Protein AF-A0A934S4T7-F1 (afdb_monomer_lite)

Structure (mmCIF, N/CA/C/O backbone):
data_AF-A0A934S4T7-F1
#
_entry.id   AF-A0A934S4T7-F1
#
loop_
_atom_site.group_PDB
_atom_site.id
_atom_site.type_symbol
_atom_site.label_atom_id
_atom_site.label_alt_id
_atom_site.label_comp_id
_atom_site.label_asym_id
_atom_site.label_entity_id
_atom_site.label_seq_id
_atom_site.pdbx_PDB_ins_code
_atom_site.Cartn_x
_atom_site.Cartn_y
_atom_site.Cartn_z
_atom_site.occupancy
_atom_site.B_iso_or_equiv
_atom_site.auth_seq_id
_atom_site.auth_comp_id
_atom_site.auth_asym_id
_atom_site.auth_atom_id
_atom_site.pdbx_PDB_model_num
ATOM 1 N N . MET A 1 1 ? 54.588 17.361 -15.511 1.00 60.25 1 MET A N 1
ATOM 2 C CA . MET A 1 1 ? 53.751 16.835 -16.621 1.00 60.25 1 MET A CA 1
ATOM 3 C C . MET A 1 1 ? 52.995 15.535 -16.301 1.00 60.25 1 MET A C 1
ATOM 5 O O . MET A 1 1 ? 51.947 15.334 -16.900 1.00 60.25 1 MET A O 1
ATOM 9 N N . LYS A 1 2 ? 53.449 14.681 -15.364 1.00 63.59 2 LYS A N 1
ATOM 10 C CA . LYS A 1 2 ? 52.784 13.400 -15.024 1.00 63.59 2 LYS A CA 1
ATOM 11 C C . LYS A 1 2 ? 51.411 13.552 -14.335 1.00 63.59 2 LYS A C 1
ATOM 13 O O . LYS A 1 2 ? 50.455 12.921 -14.764 1.00 63.59 2 LYS A O 1
ATOM 18 N N . HIS A 1 3 ? 51.272 14.506 -13.414 1.00 67.25 3 HIS A N 1
ATOM 19 C CA . HIS A 1 3 ? 50.018 14.782 -12.690 1.00 67.25 3 HIS A CA 1
ATOM 20 C C . HIS A 1 3 ? 48.824 15.115 -13.610 1.00 67.25 3 HIS A C 1
ATOM 22 O O . HIS A 1 3 ? 47.709 14.652 -13.413 1.00 67.25 3 HIS A O 1
ATOM 28 N N . LYS A 1 4 ? 49.063 15.868 -14.694 1.00 74.94 4 LYS A N 1
ATOM 29 C CA . LYS A 1 4 ? 48.024 16.241 -15.675 1.00 74.94 4 LYS A CA 1
ATOM 30 C C . LYS A 1 4 ? 47.611 15.063 -16.575 1.00 74.94 4 LYS A C 1
ATOM 32 O O . LYS A 1 4 ? 46.624 15.147 -17.305 1.00 74.94 4 LYS A O 1
ATOM 37 N N . ALA A 1 5 ? 48.405 13.991 -16.607 1.00 77.31 5 ALA A N 1
ATOM 38 C CA . ALA A 1 5 ? 48.082 12.757 -17.318 1.00 77.31 5 ALA A CA 1
ATOM 39 C C . ALA A 1 5 ? 47.276 11.797 -16.430 1.00 77.31 5 ALA A C 1
ATOM 41 O O . ALA A 1 5 ? 46.350 11.168 -16.931 1.00 77.31 5 ALA A O 1
ATOM 42 N N . GLU A 1 6 ? 47.574 11.735 -15.132 1.00 80.38 6 GLU A N 1
ATOM 43 C CA . GLU A 1 6 ? 46.800 10.965 -14.146 1.00 80.38 6 GLU A CA 1
ATOM 44 C C . GLU A 1 6 ? 45.387 11.530 -13.975 1.00 80.38 6 GLU A C 1
ATOM 46 O O . GLU A 1 6 ? 44.416 10.804 -14.155 1.00 80.38 6 GLU A O 1
ATOM 51 N N . GLU A 1 7 ? 45.253 12.848 -13.834 1.00 81.38 7 GLU A N 1
ATOM 52 C CA . GLU A 1 7 ? 43.954 13.525 -13.705 1.00 81.38 7 GLU A CA 1
ATOM 53 C C . GLU A 1 7 ? 43.041 13.323 -14.939 1.00 81.38 7 GLU A C 1
ATOM 55 O O . GLU A 1 7 ? 41.818 13.233 -14.842 1.00 81.38 7 GLU A O 1
ATOM 60 N N . ARG A 1 8 ? 43.628 13.204 -16.141 1.00 78.88 8 ARG A N 1
ATOM 61 C CA . ARG A 1 8 ? 42.877 12.883 -17.371 1.00 78.88 8 ARG A CA 1
ATOM 62 C C . ARG A 1 8 ? 42.430 11.424 -17.417 1.00 78.88 8 ARG A C 1
ATOM 64 O O . ARG A 1 8 ? 41.345 11.156 -17.928 1.00 78.88 8 ARG A O 1
ATOM 71 N N . LYS A 1 9 ? 43.239 10.503 -16.883 1.00 82.88 9 LYS A N 1
ATOM 72 C CA . LYS A 1 9 ? 42.882 9.083 -16.765 1.00 82.88 9 LYS A CA 1
ATOM 73 C C . LYS A 1 9 ? 41.763 8.885 -15.747 1.00 82.88 9 LYS A C 1
ATOM 75 O O . LYS A 1 9 ? 40.825 8.152 -16.040 1.00 82.88 9 LYS A O 1
ATOM 80 N N . GLU A 1 10 ? 41.819 9.579 -14.613 1.00 84.88 10 GLU A N 1
ATOM 81 C CA . GLU A 1 10 ? 40.768 9.543 -13.591 1.00 84.88 10 GLU A CA 1
ATOM 82 C C . GLU A 1 10 ? 39.444 10.097 -14.121 1.00 84.88 10 GLU A C 1
ATOM 84 O O . GLU A 1 10 ? 38.424 9.414 -14.031 1.00 84.88 10 GLU A O 1
ATOM 89 N N . ARG A 1 11 ? 39.461 11.257 -14.796 1.00 80.94 11 ARG A N 1
ATOM 90 C CA . ARG A 1 11 ? 38.257 11.794 -15.452 1.00 80.94 11 ARG A CA 1
ATOM 91 C C . ARG A 1 11 ? 37.697 10.852 -16.514 1.00 80.94 11 ARG A C 1
ATOM 93 O O . ARG A 1 11 ? 36.490 10.659 -16.587 1.00 80.94 11 ARG A O 1
ATOM 100 N N . HIS A 1 12 ? 38.542 10.241 -17.345 1.00 83.56 12 HIS A N 1
ATOM 101 C CA . HIS A 1 12 ? 38.071 9.253 -18.323 1.00 83.56 12 HIS A CA 1
ATOM 102 C C . HIS A 1 12 ? 37.479 8.004 -17.664 1.00 83.56 12 HIS A C 1
ATOM 104 O O . HIS A 1 12 ? 36.437 7.528 -18.114 1.00 83.56 12 HIS A O 1
ATOM 110 N N . ALA A 1 13 ? 38.081 7.503 -16.585 1.00 88.25 13 ALA A N 1
ATOM 111 C CA . ALA A 1 13 ? 37.533 6.378 -15.833 1.00 88.25 13 ALA A CA 1
ATOM 112 C C . ALA A 1 13 ? 36.174 6.727 -15.205 1.00 88.25 13 ALA A C 1
ATOM 114 O O . ALA A 1 13 ? 35.249 5.914 -15.231 1.00 88.25 13 ALA A O 1
ATOM 115 N N . GLU A 1 14 ? 36.020 7.949 -14.696 1.00 87.69 14 GLU A N 1
ATOM 116 C CA . GLU A 1 14 ? 34.749 8.447 -14.176 1.00 87.69 14 GLU A CA 1
ATOM 117 C C . GLU A 1 14 ? 33.686 8.568 -15.278 1.00 87.69 14 GLU A C 1
ATOM 119 O O . GLU A 1 14 ? 32.558 8.105 -15.097 1.00 87.69 14 GLU A O 1
ATOM 124 N N . HIS A 1 15 ? 34.047 9.102 -16.450 1.00 87.50 15 HIS A N 1
ATOM 125 C CA . HIS A 1 15 ? 33.142 9.201 -17.596 1.00 87.50 15 HIS A CA 1
ATOM 126 C C . HIS A 1 15 ? 32.678 7.831 -18.101 1.00 87.50 15 HIS A C 1
ATOM 128 O O . HIS A 1 15 ? 31.493 7.679 -18.396 1.00 87.50 15 HIS A O 1
ATOM 134 N N . ILE A 1 16 ? 33.564 6.832 -18.153 1.00 87.50 16 ILE A N 1
ATOM 135 C CA . ILE A 1 16 ? 33.196 5.461 -18.543 1.00 87.50 16 ILE A CA 1
ATOM 136 C C . ILE A 1 16 ? 32.263 4.829 -17.501 1.00 87.50 16 ILE A C 1
ATOM 138 O O . ILE A 1 16 ? 31.237 4.254 -17.853 1.00 87.50 16 ILE A O 1
ATOM 142 N N . ARG A 1 17 ? 32.531 5.008 -16.203 1.00 87.69 17 ARG A N 1
ATOM 143 C CA . ARG A 1 17 ? 31.618 4.535 -15.143 1.00 87.69 17 ARG A CA 1
ATOM 144 C C . ARG A 1 17 ? 30.265 5.250 -15.176 1.00 87.69 17 ARG A C 1
ATOM 146 O O . ARG A 1 17 ? 29.241 4.681 -14.793 1.00 87.69 17 ARG A O 1
ATOM 153 N N . ALA A 1 18 ? 30.241 6.517 -15.580 1.00 85.69 18 ALA A N 1
ATOM 154 C CA . ALA A 1 18 ? 29.009 7.275 -15.749 1.00 85.69 18 ALA A CA 1
ATOM 155 C C . ALA A 1 18 ? 28.223 6.815 -16.989 1.00 85.69 18 ALA A C 1
ATOM 157 O O . ALA A 1 18 ? 26.999 6.698 -16.908 1.00 85.69 18 ALA A O 1
ATOM 158 N N . SER A 1 19 ? 28.890 6.518 -18.110 1.00 83.12 19 SER A N 1
ATOM 159 C CA . SER A 1 19 ? 28.229 5.990 -19.308 1.00 83.12 19 SER A CA 1
ATOM 160 C C . SER A 1 19 ? 27.687 4.581 -19.077 1.00 83.12 19 SER A C 1
ATOM 162 O O . SER A 1 19 ? 26.539 4.318 -19.423 1.00 83.12 19 SER A O 1
ATOM 164 N N . GLU A 1 20 ? 28.432 3.707 -18.404 1.00 84.12 20 GLU A N 1
ATOM 165 C CA . GLU A 1 20 ? 27.994 2.347 -18.070 1.00 84.12 20 GLU A CA 1
ATOM 166 C C . GLU A 1 20 ? 26.727 2.352 -17.197 1.00 84.12 20 GLU A C 1
ATOM 168 O O . GLU A 1 20 ? 25.740 1.681 -17.510 1.00 84.12 20 GLU A O 1
ATOM 173 N N . ARG A 1 21 ? 26.683 3.217 -16.171 1.00 78.81 21 ARG A N 1
ATOM 174 C CA . ARG A 1 21 ? 25.469 3.434 -15.363 1.00 78.81 21 ARG A CA 1
ATOM 175 C C . ARG A 1 21 ? 24.292 3.948 -16.196 1.00 78.81 21 ARG A C 1
ATOM 177 O O . ARG A 1 21 ? 23.153 3.535 -15.964 1.00 78.81 21 ARG A O 1
ATOM 184 N N . ARG A 1 22 ? 24.544 4.813 -17.185 1.00 77.81 22 ARG A N 1
ATOM 185 C CA . ARG A 1 22 ? 23.507 5.276 -18.122 1.00 77.81 22 ARG A CA 1
ATOM 186 C C . ARG A 1 22 ? 23.009 4.147 -19.021 1.00 77.81 22 ARG A C 1
ATOM 188 O O . ARG A 1 22 ? 21.800 4.027 -19.172 1.00 77.81 22 ARG A O 1
ATOM 195 N N . HIS A 1 23 ? 23.884 3.290 -19.543 1.00 76.88 23 HIS A N 1
ATOM 196 C CA . HIS A 1 23 ? 23.496 2.161 -20.397 1.00 76.88 23 HIS A CA 1
ATOM 197 C C . HIS A 1 23 ? 22.616 1.140 -19.664 1.00 76.88 23 HIS A C 1
ATOM 199 O O . HIS A 1 23 ? 21.614 0.684 -20.216 1.00 76.88 23 HIS A O 1
ATOM 205 N N . LEU A 1 24 ? 22.931 0.823 -18.404 1.00 75.12 24 LEU A N 1
ATOM 206 C CA . LEU A 1 24 ? 22.108 -0.070 -17.577 1.00 75.12 24 LEU A CA 1
ATOM 207 C C . LEU A 1 24 ? 20.719 0.528 -17.283 1.00 75.12 24 LEU A C 1
ATOM 209 O O . LEU A 1 24 ? 19.701 -0.172 -17.338 1.00 75.12 24 LEU A O 1
ATOM 213 N N . SER A 1 25 ? 20.669 1.836 -17.015 1.00 74.44 25 SER A N 1
ATOM 214 C CA . SER A 1 25 ? 19.418 2.579 -16.828 1.00 74.44 25 SER A CA 1
ATOM 215 C C . SER A 1 25 ? 18.583 2.630 -18.115 1.00 74.44 25 SER A C 1
ATOM 217 O O . SER A 1 25 ? 17.397 2.303 -18.096 1.00 74.44 25 SER A O 1
ATOM 219 N N . GLU A 1 26 ? 19.203 2.949 -19.252 1.00 74.75 26 GLU A N 1
ATOM 220 C CA . GLU A 1 26 ? 18.590 2.958 -20.587 1.00 74.75 26 GLU A CA 1
ATOM 221 C C . GLU A 1 26 ? 18.006 1.588 -20.952 1.00 74.75 26 GLU A C 1
ATOM 223 O O . GLU A 1 26 ? 16.830 1.490 -21.302 1.00 74.75 26 GLU A O 1
ATOM 228 N N . ALA A 1 27 ? 18.769 0.505 -20.783 1.00 72.19 27 ALA A N 1
ATOM 229 C CA . ALA A 1 27 ? 18.299 -0.851 -21.067 1.00 72.19 27 ALA A CA 1
ATOM 230 C C . ALA A 1 27 ? 17.070 -1.234 -20.223 1.00 72.19 27 ALA A C 1
ATOM 232 O O . ALA A 1 27 ? 16.139 -1.879 -20.718 1.00 72.19 27 ALA A O 1
ATOM 233 N N . SER A 1 28 ? 17.045 -0.806 -18.958 1.00 66.81 28 SER A N 1
ATOM 234 C CA . SER A 1 28 ? 15.901 -0.997 -18.063 1.00 66.81 28 SER A CA 1
ATOM 235 C C . SER A 1 28 ? 14.700 -0.158 -18.506 1.00 66.81 28 SER A C 1
ATOM 237 O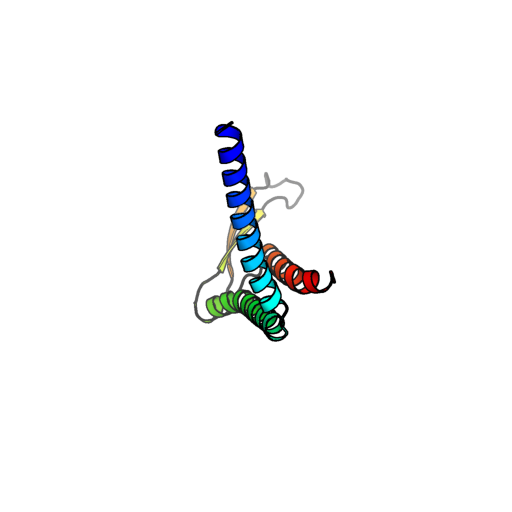 O . SER A 1 28 ? 13.577 -0.663 -18.553 1.00 66.81 28 SER A O 1
ATOM 239 N N . ARG A 1 29 ? 14.926 1.099 -18.909 1.00 64.81 29 ARG A N 1
ATOM 240 C CA . ARG A 1 29 ? 13.892 2.005 -19.435 1.00 64.81 29 ARG A CA 1
ATOM 241 C C . ARG A 1 29 ? 13.272 1.477 -20.725 1.00 64.81 29 ARG A C 1
ATOM 243 O O . ARG A 1 29 ? 12.049 1.474 -20.832 1.00 64.81 29 ARG A O 1
ATOM 250 N N . VAL A 1 30 ? 14.075 0.979 -21.664 1.00 70.00 30 VAL A N 1
ATOM 251 C CA . VAL A 1 30 ? 13.604 0.412 -22.940 1.00 70.00 30 VAL A CA 1
ATOM 252 C C . VAL A 1 30 ? 12.761 -0.842 -22.701 1.00 70.00 30 VAL A C 1
ATOM 254 O O . VAL A 1 30 ? 11.646 -0.945 -23.219 1.00 70.00 30 VAL A O 1
ATOM 257 N N . ARG A 1 31 ? 13.220 -1.767 -21.844 1.00 64.75 31 ARG A N 1
ATOM 258 C CA . ARG A 1 31 ? 12.424 -2.948 -21.459 1.00 64.75 31 ARG A CA 1
ATOM 259 C C . ARG A 1 31 ? 11.128 -2.561 -20.761 1.00 64.75 31 ARG A C 1
ATOM 261 O O . ARG A 1 31 ? 10.078 -3.121 -21.066 1.00 64.75 31 ARG A O 1
ATOM 268 N N . ALA A 1 32 ? 11.171 -1.572 -19.877 1.00 60.53 32 ALA A N 1
ATOM 269 C CA . ALA A 1 32 ? 9.982 -1.069 -19.208 1.00 60.53 32 ALA A CA 1
ATOM 270 C C . ALA A 1 32 ? 9.018 -0.375 -20.198 1.00 60.53 32 ALA A C 1
ATOM 272 O O . ALA A 1 32 ? 7.799 -0.477 -20.041 1.00 60.53 32 ALA A O 1
ATOM 273 N N . ALA A 1 33 ? 9.536 0.306 -21.225 1.00 63.66 33 ALA A N 1
ATOM 274 C CA . ALA A 1 33 ? 8.757 0.973 -22.268 1.00 63.66 33 ALA A CA 1
ATOM 275 C C . ALA A 1 33 ? 8.096 -0.002 -23.260 1.00 63.66 33 ALA A C 1
ATOM 277 O O . ALA A 1 33 ? 7.119 0.374 -23.924 1.00 63.66 33 ALA A O 1
ATOM 278 N N . SER A 1 34 ? 8.568 -1.254 -23.322 1.00 75.19 34 SER A N 1
ATOM 279 C CA . SER A 1 34 ? 7.939 -2.316 -24.111 1.00 75.19 34 SER A CA 1
ATOM 280 C C . SER A 1 34 ? 6.455 -2.490 -23.758 1.00 75.19 34 SER A C 1
ATOM 282 O O . SER A 1 34 ? 5.991 -2.135 -22.669 1.00 75.19 34 SER A O 1
ATOM 284 N N . VAL A 1 35 ? 5.671 -3.018 -24.701 1.00 69.56 35 VAL A N 1
ATOM 285 C CA . VAL A 1 35 ? 4.238 -3.277 -24.480 1.00 69.56 35 VAL A CA 1
ATOM 286 C C . VAL A 1 35 ? 4.045 -4.232 -23.299 1.00 69.56 35 VAL A C 1
ATOM 288 O O . VAL A 1 35 ? 3.248 -3.939 -22.410 1.00 69.56 35 VAL A O 1
ATOM 291 N N . ALA A 1 36 ? 4.855 -5.290 -23.217 1.00 74.56 36 ALA A N 1
ATOM 292 C CA . ALA A 1 36 ? 4.865 -6.220 -22.089 1.00 74.56 36 ALA A CA 1
ATOM 293 C C . ALA A 1 36 ? 5.215 -5.525 -20.758 1.00 74.56 36 ALA A C 1
ATOM 295 O O . ALA A 1 36 ? 4.516 -5.704 -19.762 1.00 74.56 36 ALA A O 1
ATOM 296 N N . GLY A 1 37 ? 6.229 -4.651 -20.751 1.00 71.62 37 GLY A N 1
ATOM 297 C CA . GLY A 1 37 ? 6.639 -3.889 -19.566 1.00 71.62 37 GLY A CA 1
ATOM 298 C C . GLY A 1 37 ? 5.569 -2.925 -19.036 1.00 71.62 37 GLY A C 1
ATOM 299 O O . GLY A 1 37 ? 5.522 -2.647 -17.835 1.00 71.62 37 GLY A O 1
ATOM 300 N N . LYS A 1 38 ? 4.666 -2.438 -19.896 1.00 75.56 38 LYS A N 1
ATOM 301 C CA . LYS A 1 38 ? 3.495 -1.651 -19.472 1.00 75.56 38 LYS A CA 1
ATOM 302 C C . LYS A 1 38 ? 2.426 -2.520 -18.802 1.00 75.56 38 LYS A C 1
ATOM 304 O O . LYS A 1 38 ? 1.906 -2.132 -17.758 1.00 75.56 38 LYS A O 1
ATOM 309 N N . TRP A 1 39 ? 2.118 -3.690 -19.363 1.00 78.00 39 TRP A N 1
ATOM 310 C CA . TRP A 1 39 ? 1.120 -4.608 -18.798 1.00 78.00 39 TRP A CA 1
ATOM 311 C C . TRP A 1 39 ? 1.562 -5.221 -17.472 1.00 78.00 39 TRP A C 1
ATOM 313 O O . TRP A 1 39 ? 0.760 -5.293 -16.548 1.00 78.00 39 TRP A O 1
ATOM 323 N N . ILE A 1 40 ? 2.842 -5.565 -17.331 1.00 82.12 40 ILE A N 1
ATOM 324 C CA . ILE A 1 40 ? 3.401 -6.072 -16.069 1.00 82.12 40 ILE A CA 1
ATOM 325 C C . ILE A 1 40 ? 3.266 -5.031 -14.955 1.00 82.12 40 ILE A C 1
ATOM 327 O O . ILE A 1 40 ? 2.861 -5.364 -13.847 1.00 82.12 40 ILE A O 1
ATOM 331 N N . ARG A 1 41 ? 3.516 -3.749 -15.252 1.00 79.12 41 ARG A N 1
ATOM 332 C CA . ARG A 1 41 ? 3.306 -2.664 -14.281 1.00 79.12 41 ARG A CA 1
ATOM 333 C C . ARG A 1 41 ? 1.835 -2.477 -13.912 1.00 79.12 41 ARG A C 1
ATOM 335 O O . ARG A 1 41 ? 1.542 -2.131 -12.774 1.00 79.12 41 ARG A O 1
ATOM 342 N N . ARG A 1 42 ? 0.915 -2.735 -14.843 1.00 80.25 42 ARG A N 1
ATOM 343 C CA . ARG A 1 42 ? -0.532 -2.780 -14.573 1.00 80.25 42 ARG A CA 1
ATOM 344 C C . ARG A 1 42 ? -0.933 -3.951 -13.695 1.00 80.25 42 ARG A C 1
ATOM 346 O O . ARG A 1 42 ? -1.626 -3.736 -12.707 1.00 80.25 42 ARG A O 1
ATOM 353 N N . GLY A 1 43 ? -0.434 -5.144 -13.995 1.00 84.50 43 GLY A N 1
ATOM 354 C CA . GLY A 1 43 ? -0.667 -6.338 -13.187 1.00 84.50 43 GLY A CA 1
ATOM 355 C C . GLY A 1 43 ? -0.110 -6.202 -11.772 1.00 84.50 43 GLY A C 1
ATOM 356 O O . GLY A 1 43 ? -0.823 -6.485 -10.819 1.00 84.50 43 GLY A O 1
ATOM 357 N N . LEU A 1 44 ? 1.120 -5.695 -11.624 1.00 81.00 44 LEU A N 1
ATOM 358 C CA . LEU A 1 44 ? 1.749 -5.502 -10.316 1.00 81.00 44 LEU A CA 1
AT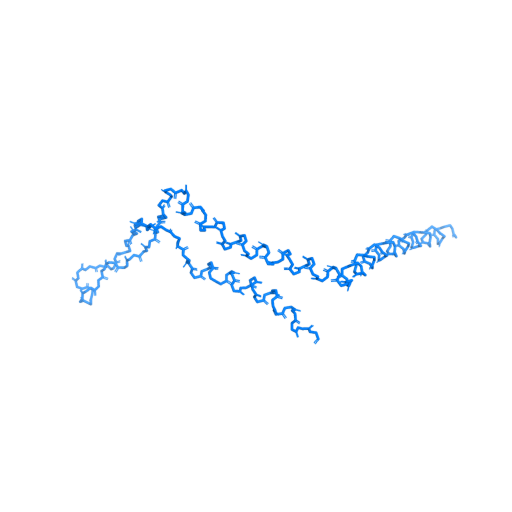OM 359 C C . LEU A 1 44 ? 0.939 -4.542 -9.445 1.00 81.00 44 LEU A C 1
ATOM 361 O O . LEU A 1 44 ? 0.691 -4.832 -8.281 1.00 81.00 44 LEU A O 1
ATOM 365 N N . VAL A 1 45 ? 0.504 -3.408 -9.998 1.00 78.00 45 VAL A N 1
ATOM 366 C CA . VAL A 1 45 ? -0.247 -2.444 -9.192 1.00 78.00 45 VAL A CA 1
ATOM 367 C C . VAL A 1 45 ? -1.663 -2.921 -8.912 1.00 78.00 45 VAL A C 1
ATOM 369 O O . VAL A 1 45 ? -2.114 -2.779 -7.780 1.00 78.00 45 VAL A O 1
ATOM 372 N N . ALA A 1 46 ? -2.328 -3.568 -9.871 1.00 81.88 46 ALA A N 1
ATOM 373 C CA . ALA A 1 46 ? -3.596 -4.235 -9.596 1.00 81.88 46 ALA A CA 1
ATOM 374 C C . ALA A 1 46 ? -3.443 -5.262 -8.462 1.00 81.88 46 ALA A C 1
ATOM 376 O O . ALA A 1 46 ? -4.243 -5.254 -7.535 1.00 81.88 46 ALA A O 1
ATOM 377 N N . ALA A 1 47 ? -2.378 -6.069 -8.476 1.00 85.81 47 ALA A N 1
ATOM 378 C CA . ALA A 1 47 ? -2.092 -7.045 -7.431 1.00 85.81 47 ALA A CA 1
ATOM 379 C C . ALA A 1 47 ? -1.791 -6.395 -6.073 1.00 85.81 47 ALA A C 1
ATOM 381 O O . ALA A 1 47 ? -2.300 -6.867 -5.065 1.00 85.81 47 ALA A O 1
ATOM 382 N N . ILE A 1 48 ? -1.017 -5.304 -6.025 1.00 80.81 48 ILE A N 1
ATOM 383 C CA . ILE A 1 48 ? -0.706 -4.596 -4.771 1.00 80.81 48 ILE A CA 1
ATOM 384 C C . ILE A 1 48 ? -1.958 -3.932 -4.194 1.00 80.81 48 ILE A C 1
ATOM 386 O O . ILE A 1 48 ? -2.217 -4.071 -3.003 1.00 80.81 48 ILE A O 1
ATOM 390 N N . VAL A 1 49 ? -2.760 -3.250 -5.016 1.00 78.75 49 VAL A N 1
ATOM 391 C CA . VAL A 1 49 ? -4.027 -2.644 -4.569 1.00 78.75 49 VAL A CA 1
ATOM 392 C C . VAL A 1 49 ? -4.974 -3.729 -4.068 1.00 78.75 49 VAL A C 1
ATOM 394 O O . VAL A 1 49 ? -5.549 -3.594 -2.991 1.00 78.75 49 VAL A O 1
ATOM 397 N N . PHE A 1 50 ? -5.086 -4.834 -4.806 1.00 82.56 50 PHE A N 1
ATOM 398 C CA . PHE A 1 50 ? -5.907 -5.965 -4.398 1.00 82.56 50 PHE A CA 1
ATOM 399 C C . PHE A 1 50 ? -5.383 -6.600 -3.109 1.00 82.56 50 PHE A C 1
ATOM 401 O O . PHE A 1 50 ? -6.181 -6.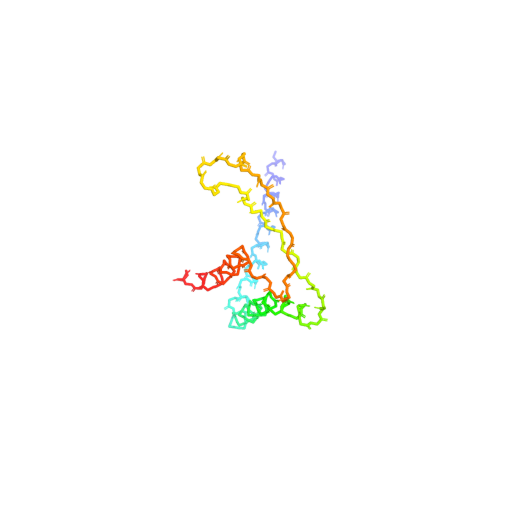902 -2.241 1.00 82.56 50 PHE A O 1
ATOM 408 N N . ALA A 1 51 ? -4.069 -6.735 -2.924 1.00 82.94 51 ALA A N 1
ATOM 409 C CA . ALA A 1 51 ? -3.478 -7.273 -1.702 1.00 82.94 51 ALA A CA 1
ATOM 410 C C . ALA A 1 51 ? -3.696 -6.354 -0.492 1.00 82.94 51 ALA A C 1
ATOM 412 O O . ALA A 1 51 ? -4.085 -6.837 0.563 1.00 82.94 51 ALA A O 1
ATOM 413 N N . VAL A 1 52 ? -3.500 -5.039 -0.634 1.00 79.06 52 VAL A N 1
ATOM 414 C CA . VAL A 1 52 ? -3.721 -4.061 0.450 1.00 79.06 52 VAL A CA 1
ATOM 415 C C . VAL A 1 52 ? -5.190 -4.006 0.863 1.00 79.06 52 VAL A C 1
ATOM 417 O O . VAL A 1 52 ? -5.483 -3.795 2.036 1.00 79.06 52 VAL A O 1
ATOM 420 N N . ILE A 1 53 ? -6.109 -4.219 -0.080 1.00 77.75 53 ILE A N 1
ATOM 421 C CA . ILE A 1 53 ? -7.537 -4.298 0.220 1.00 77.75 53 ILE A CA 1
ATOM 422 C C . ILE A 1 53 ? -7.892 -5.678 0.777 1.00 77.75 53 ILE A C 1
ATOM 424 O O . ILE A 1 53 ? -8.486 -5.746 1.837 1.00 77.75 53 ILE A O 1
ATOM 428 N N . LEU A 1 54 ? -7.540 -6.789 0.128 1.00 80.38 54 LEU A N 1
ATOM 429 C CA . LEU A 1 54 ? -7.975 -8.122 0.559 1.00 80.38 54 LEU A CA 1
ATOM 430 C C . LEU A 1 54 ? -7.298 -8.612 1.830 1.00 80.38 54 LEU A C 1
ATOM 432 O O . LEU A 1 54 ? -7.948 -9.312 2.596 1.00 80.38 54 LEU A O 1
ATOM 436 N N . ALA A 1 55 ? -6.023 -8.296 2.060 1.00 79.81 55 ALA A N 1
ATOM 437 C CA . ALA A 1 55 ? -5.305 -8.770 3.240 1.00 79.81 55 ALA A CA 1
ATOM 438 C C . ALA A 1 55 ? -6.041 -8.444 4.554 1.00 79.81 55 ALA A C 1
ATOM 440 O O . ALA A 1 55 ? -6.284 -9.379 5.316 1.00 79.81 55 ALA A O 1
ATOM 441 N N . PRO A 1 56 ? -6.475 -7.196 4.825 1.00 75.19 56 PRO A N 1
ATOM 442 C CA . PRO A 1 56 ? -7.236 -6.904 6.035 1.00 75.19 56 PRO A CA 1
ATOM 443 C C . PRO A 1 56 ? -8.595 -7.618 6.073 1.00 75.19 56 PRO A C 1
ATOM 445 O O . PRO A 1 56 ? -8.979 -8.097 7.134 1.00 75.19 56 PRO A O 1
ATOM 448 N N . PHE A 1 57 ? -9.287 -7.781 4.937 1.00 75.44 57 PHE A N 1
ATOM 449 C CA . PHE A 1 57 ? -10.546 -8.542 4.889 1.00 75.44 57 PHE A CA 1
ATOM 450 C C . PHE A 1 57 ? -10.345 -10.021 5.238 1.00 75.44 57 PHE A C 1
ATOM 452 O O . PHE A 1 57 ? -11.090 -10.568 6.048 1.00 75.44 57 PHE A O 1
ATOM 459 N N . ILE A 1 58 ? -9.327 -10.666 4.663 1.00 77.25 58 ILE A N 1
ATOM 460 C CA . ILE A 1 58 ? -8.975 -12.060 4.961 1.00 77.25 58 ILE A CA 1
ATOM 461 C C . ILE A 1 58 ? -8.642 -12.191 6.449 1.00 77.25 58 ILE A C 1
ATOM 463 O O . ILE A 1 58 ? -9.166 -13.077 7.114 1.00 77.25 58 ILE A O 1
ATOM 467 N N . VAL A 1 59 ? -7.843 -11.281 7.004 1.00 77.00 59 VAL A N 1
ATOM 468 C CA . VAL A 1 59 ? -7.521 -11.300 8.437 1.00 77.00 59 VAL A CA 1
ATOM 469 C C . VAL A 1 59 ? -8.790 -11.216 9.287 1.00 77.00 59 VAL A C 1
ATOM 471 O O . VAL A 1 59 ? -8.944 -12.032 10.187 1.00 77.00 59 VAL A O 1
ATOM 474 N N . THR A 1 60 ? -9.728 -10.323 8.966 1.00 73.12 60 THR A N 1
ATOM 475 C CA . THR A 1 60 ? -10.983 -10.183 9.729 1.00 73.12 60 THR A CA 1
ATOM 476 C C . THR A 1 60 ? -11.971 -11.337 9.559 1.00 73.12 60 THR A C 1
ATOM 478 O O . THR A 1 60 ? -12.795 -11.550 10.435 1.00 73.12 60 THR A O 1
ATOM 481 N N . VAL A 1 61 ? -11.931 -12.066 8.438 1.00 73.38 61 VAL A N 1
ATOM 482 C CA . VAL A 1 61 ? -12.851 -13.191 8.171 1.00 73.38 61 VAL A CA 1
ATOM 483 C C . VAL A 1 61 ? -12.314 -14.501 8.738 1.00 73.38 61 VAL A C 1
ATOM 485 O O . VAL A 1 61 ? -13.085 -15.338 9.195 1.00 73.38 61 VAL A O 1
ATOM 488 N N . PHE A 1 62 ? -10.998 -14.704 8.678 1.00 72.94 62 PHE A N 1
ATOM 489 C CA . PHE A 1 62 ? -10.360 -15.953 9.098 1.00 72.94 62 PHE A CA 1
ATOM 490 C C . PHE A 1 62 ? -9.781 -15.895 10.514 1.00 72.94 62 PHE A C 1
ATOM 492 O O . PHE A 1 62 ? -9.338 -16.920 11.027 1.00 72.94 62 PHE A O 1
ATOM 499 N N . THR A 1 63 ? -9.784 -14.722 11.148 1.00 68.19 63 THR A N 1
ATOM 500 C CA . THR A 1 63 ? -9.358 -14.549 12.539 1.00 68.19 63 THR A CA 1
ATOM 501 C C . THR A 1 63 ? -10.511 -13.940 13.326 1.00 68.19 63 THR A C 1
ATOM 503 O O . THR A 1 63 ? -11.021 -12.899 12.921 1.00 68.19 63 THR A O 1
ATOM 506 N N . ASP A 1 64 ? -10.849 -14.510 14.488 1.00 64.44 64 ASP A N 1
ATOM 507 C CA . ASP A 1 64 ? -11.717 -13.891 15.515 1.00 64.44 64 ASP A CA 1
ATOM 508 C C . ASP A 1 64 ? -11.008 -12.696 16.198 1.00 64.44 64 ASP A C 1
ATOM 510 O O . ASP A 1 64 ? -11.047 -12.499 17.414 1.00 64.44 64 ASP A O 1
ATOM 514 N N . ALA A 1 65 ? -10.260 -11.909 15.423 1.00 63.28 65 ALA A N 1
ATOM 515 C CA . ALA A 1 65 ? -9.550 -10.746 15.912 1.00 63.28 65 ALA A CA 1
ATOM 516 C C . ALA A 1 65 ? -10.561 -9.614 16.116 1.00 63.28 65 ALA A C 1
ATOM 518 O O . ALA A 1 65 ? -10.901 -8.892 15.179 1.00 63.28 65 ALA A O 1
ATOM 519 N N . ALA A 1 66 ? -11.028 -9.455 17.354 1.00 60.44 66 ALA A N 1
ATOM 520 C CA . ALA A 1 66 ? -11.796 -8.286 17.756 1.00 60.44 66 ALA A CA 1
ATOM 521 C C . ALA A 1 66 ? -10.934 -7.025 17.577 1.00 60.44 66 ALA A C 1
ATOM 523 O O . ALA A 1 66 ? -9.851 -6.908 18.164 1.00 60.44 66 ALA A O 1
ATOM 524 N N . THR A 1 67 ? -11.403 -6.069 16.772 1.00 65.06 67 THR A N 1
ATOM 525 C CA . THR A 1 67 ? -10.720 -4.781 16.629 1.00 65.06 67 THR A CA 1
ATOM 526 C C . THR A 1 67 ? -11.119 -3.902 17.808 1.00 65.06 67 THR A C 1
ATOM 528 O O . THR A 1 67 ? -12.273 -3.496 17.925 1.00 65.06 67 THR A O 1
ATOM 531 N N . VAL A 1 68 ? -10.175 -3.608 18.703 1.00 67.50 68 VAL A N 1
ATOM 532 C CA . VAL A 1 68 ? -10.431 -2.732 19.853 1.00 67.50 68 VAL A CA 1
ATOM 533 C C . VAL A 1 68 ? -10.226 -1.277 19.440 1.00 67.50 68 VAL A C 1
ATOM 535 O O . VAL A 1 68 ? -9.109 -0.849 19.148 1.00 67.50 68 VAL A O 1
ATOM 538 N N . LEU A 1 69 ? -11.312 -0.512 19.432 1.00 68.69 69 LEU A N 1
ATOM 539 C CA . LEU A 1 69 ? -11.305 0.933 19.261 1.00 68.69 69 LEU A CA 1
ATOM 540 C C . LEU A 1 69 ? -11.044 1.618 20.590 1.00 68.69 69 LEU A C 1
ATOM 542 O O . LEU A 1 69 ? -11.733 1.353 21.569 1.00 68.69 69 LEU A O 1
ATOM 546 N N . GLN A 1 70 ? -10.106 2.558 20.599 1.00 73.38 70 GLN A N 1
ATOM 547 C CA . GLN A 1 70 ? -9.979 3.537 21.666 1.00 73.38 70 GLN A CA 1
ATOM 548 C C . GLN A 1 70 ? -10.573 4.856 21.173 1.00 73.38 70 GLN A C 1
ATOM 550 O O . GLN A 1 70 ? -10.103 5.405 20.176 1.00 73.38 70 GLN A O 1
ATOM 555 N N . TYR A 1 71 ? -11.583 5.376 21.864 1.00 71.38 71 TYR A N 1
ATOM 556 C CA . TYR A 1 71 ? -12.106 6.714 21.602 1.00 71.38 71 TYR A CA 1
ATOM 557 C C . TYR A 1 71 ? -12.185 7.517 22.899 1.00 71.38 71 TYR A C 1
ATOM 559 O O . TYR A 1 71 ? -12.502 6.998 23.972 1.00 71.38 71 TYR A O 1
ATOM 567 N N . THR A 1 72 ? -11.860 8.803 22.801 1.00 73.44 72 THR A N 1
ATOM 568 C CA . THR A 1 72 ? -11.953 9.737 23.923 1.00 73.44 72 THR A CA 1
ATOM 569 C C . THR A 1 72 ? -13.303 10.430 23.856 1.00 73.44 72 THR A C 1
ATOM 571 O O . THR A 1 72 ? -13.579 11.174 22.915 1.00 73.44 72 THR A O 1
ATOM 574 N N . GLU A 1 73 ? -14.153 10.190 24.850 1.00 66.88 73 GLU A N 1
ATOM 575 C CA . GLU A 1 73 ? -15.454 10.841 24.965 1.00 66.88 73 GLU A CA 1
ATOM 576 C C . GLU A 1 73 ? -15.375 11.947 26.026 1.00 66.88 73 GLU A C 1
ATOM 578 O O . GLU A 1 73 ? -15.031 11.708 27.189 1.00 66.88 73 GLU A O 1
ATOM 583 N N . GLN A 1 74 ? -15.698 13.179 25.626 1.00 62.75 74 GLN A N 1
ATOM 584 C CA . GLN A 1 74 ? -15.870 14.308 26.541 1.00 62.75 74 GLN A CA 1
ATOM 585 C C . GLN A 1 74 ? -17.155 14.071 27.340 1.00 62.75 74 GLN A C 1
ATOM 587 O O . GLN A 1 74 ? -18.256 14.412 26.903 1.00 62.75 74 GLN A O 1
ATOM 592 N N . THR A 1 75 ? -17.034 13.440 28.507 1.00 58.72 75 THR A N 1
ATOM 593 C CA . THR A 1 75 ? -18.196 13.149 29.349 1.00 58.72 75 THR A CA 1
ATOM 594 C C . THR A 1 75 ? -18.309 14.246 30.402 1.00 58.72 75 THR A C 1
ATOM 596 O O . THR A 1 75 ? -17.666 14.204 31.448 1.00 58.72 75 THR A O 1
ATOM 599 N N . GLY A 1 76 ? -19.110 15.270 30.114 1.00 55.59 76 GLY A N 1
ATOM 600 C CA . GLY A 1 7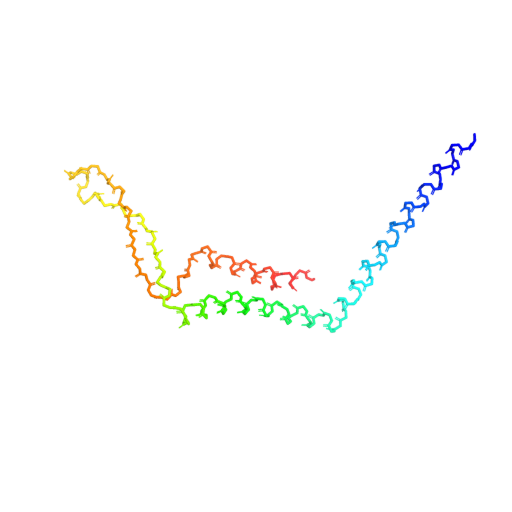6 ? -19.358 16.370 31.048 1.00 55.59 76 GLY A CA 1
ATOM 601 C C . GLY A 1 76 ? -19.641 17.677 30.321 1.00 55.59 76 GLY A C 1
ATOM 602 O O . GLY A 1 76 ? -18.923 18.044 29.401 1.00 55.59 76 GLY A O 1
ATOM 603 N N . GLY A 1 77 ? -20.715 18.362 30.719 1.00 54.25 77 GLY A N 1
ATOM 604 C CA . GLY A 1 77 ? -21.174 19.592 30.064 1.00 54.25 77 GLY A CA 1
ATOM 605 C C . GLY A 1 77 ? -22.656 19.613 29.684 1.00 54.25 77 GLY A C 1
ATOM 606 O O . GLY A 1 77 ? -23.090 20.551 29.019 1.00 54.25 77 GLY A O 1
ATOM 607 N N . LYS A 1 78 ? -23.476 18.636 30.104 1.00 59.94 78 LYS A N 1
ATOM 608 C CA . LYS A 1 78 ? -24.934 18.836 30.049 1.00 59.94 78 LYS A CA 1
ATOM 609 C C . LYS A 1 78 ? -25.288 19.953 31.039 1.00 59.94 78 LYS A C 1
ATOM 611 O O . LYS A 1 78 ? -25.004 19.820 32.224 1.00 59.94 78 LYS A O 1
ATOM 616 N N . LEU A 1 79 ? -25.851 21.045 30.510 1.00 59.59 79 LEU A N 1
ATOM 617 C CA . LEU A 1 79 ? -26.101 22.334 31.177 1.00 59.59 79 LEU A CA 1
ATOM 618 C C . LEU A 1 79 ? -24.827 23.062 31.645 1.00 59.59 79 LEU A C 1
ATOM 620 O O . LEU A 1 79 ? -24.534 23.109 32.835 1.00 59.59 79 LEU A O 1
ATOM 624 N N . PHE A 1 80 ? -24.095 23.677 30.705 1.00 59.72 80 PHE A N 1
ATOM 625 C CA . PHE A 1 80 ? -23.227 24.840 30.981 1.00 59.72 80 PHE A CA 1
ATOM 626 C C . PHE A 1 80 ? -22.261 24.686 32.186 1.00 59.72 80 PHE A C 1
ATOM 628 O O . PHE A 1 80 ? -22.070 25.610 32.967 1.00 59.72 80 PHE A O 1
ATOM 635 N N . GLY A 1 81 ? -21.646 23.511 32.371 1.00 60.44 81 GLY A N 1
ATOM 636 C CA . GLY A 1 81 ? -20.636 23.301 33.422 1.00 60.44 81 GLY A CA 1
ATOM 637 C C . GLY A 1 81 ? -21.168 23.195 34.861 1.00 60.44 81 GLY A C 1
ATOM 638 O O . GLY A 1 81 ? -20.368 23.177 35.794 1.00 60.44 81 GLY A O 1
ATOM 639 N N . LEU A 1 82 ? -22.485 23.071 35.069 1.00 65.19 82 LEU A N 1
ATOM 640 C CA . LEU A 1 82 ? -23.081 23.033 36.413 1.00 65.19 82 LEU A CA 1
ATOM 641 C C . LEU A 1 82 ? -22.801 21.723 37.185 1.00 65.19 82 LEU A C 1
ATOM 643 O O . LEU A 1 82 ? -22.864 21.703 38.409 1.00 65.19 82 LEU A O 1
ATOM 647 N N . PHE A 1 83 ? -22.447 20.637 36.487 1.00 65.31 83 PHE A N 1
ATOM 648 C CA . PHE A 1 83 ? -22.182 19.314 37.078 1.00 65.31 83 PHE A CA 1
ATOM 649 C C . PHE A 1 83 ? -20.687 18.939 37.161 1.00 65.31 83 PHE A C 1
ATOM 651 O O . PHE A 1 83 ? -20.348 17.772 37.356 1.00 65.31 83 PHE A O 1
ATOM 658 N N . GLY A 1 84 ? -19.788 19.923 37.062 1.00 59.72 84 GLY A N 1
ATOM 659 C CA . GLY A 1 84 ? -18.340 19.743 37.216 1.00 59.72 84 GLY A CA 1
ATOM 660 C C . GLY A 1 84 ? -17.548 19.877 35.908 1.00 59.72 84 GLY A C 1
ATOM 661 O O . GLY A 1 84 ? -18.141 19.945 34.827 1.00 59.72 84 GLY A O 1
ATOM 662 N N . PRO A 1 85 ? -16.205 19.957 35.996 1.00 60.06 85 PRO A N 1
ATOM 663 C CA . PRO A 1 85 ? -15.343 20.132 34.831 1.00 60.06 85 PRO A CA 1
ATOM 664 C C . PRO A 1 85 ? -15.487 18.949 33.872 1.00 60.06 85 PRO A C 1
ATOM 666 O O . PRO A 1 85 ? -15.642 17.808 34.314 1.00 60.06 85 PRO A O 1
ATOM 669 N N . ALA A 1 86 ? -15.436 19.232 32.568 1.00 59.91 86 ALA A N 1
ATOM 670 C CA . ALA A 1 86 ? -15.430 18.209 31.531 1.00 59.91 86 ALA A CA 1
ATOM 671 C C . ALA A 1 86 ? -14.284 17.230 31.805 1.00 59.91 86 ALA A C 1
ATOM 673 O O . ALA A 1 86 ? -13.128 17.634 31.945 1.00 59.9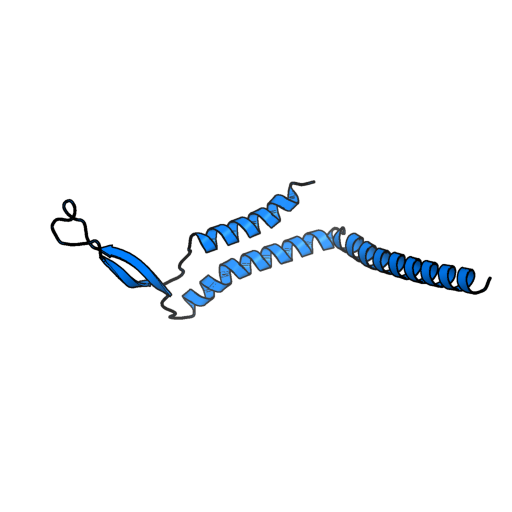1 86 ALA A O 1
ATOM 674 N N . LYS A 1 87 ? -14.624 15.950 31.960 1.00 61.81 87 LYS A N 1
ATOM 675 C CA . LYS A 1 87 ? -13.644 14.888 32.156 1.00 61.81 87 LYS A CA 1
ATOM 676 C C . LYS A 1 87 ? -13.483 14.164 30.831 1.00 61.81 87 LYS A C 1
ATOM 678 O O . LYS A 1 87 ? -14.462 13.694 30.251 1.00 61.81 87 LYS A O 1
ATOM 683 N N . GLU A 1 88 ? -12.244 14.073 30.369 1.00 62.19 88 GLU A N 1
ATOM 684 C CA . GLU A 1 88 ? -11.893 13.192 29.264 1.00 62.19 88 GLU A CA 1
ATOM 685 C C . GLU A 1 88 ? -11.939 11.754 29.779 1.00 62.19 88 GLU A C 1
ATOM 687 O O . GLU A 1 88 ? -11.172 11.367 30.663 1.00 62.19 88 GLU A O 1
ATOM 692 N N . ALA A 1 89 ? -12.889 10.973 29.269 1.00 66.69 89 ALA A N 1
ATOM 693 C CA . ALA A 1 89 ? -12.974 9.552 29.554 1.00 66.69 89 ALA A CA 1
ATOM 694 C C . ALA A 1 89 ? -12.496 8.782 28.322 1.00 66.69 89 ALA A C 1
ATOM 696 O O . ALA A 1 89 ? -13.047 8.926 27.230 1.00 66.69 89 ALA A O 1
ATOM 697 N N . VAL A 1 90 ? -11.466 7.957 28.501 1.00 70.88 90 VAL A N 1
ATOM 698 C CA . VAL A 1 90 ? -10.994 7.028 27.473 1.00 70.88 90 VAL A CA 1
ATOM 699 C C . VAL A 1 90 ? -11.865 5.778 27.540 1.00 70.88 90 VAL A C 1
ATOM 701 O O . VAL A 1 90 ? -11.876 5.091 28.564 1.00 70.88 90 VAL A O 1
ATOM 704 N N . ARG A 1 91 ? -12.607 5.490 26.470 1.00 70.88 91 ARG A N 1
ATOM 705 C CA . ARG A 1 91 ? -13.400 4.264 26.335 1.00 70.88 91 ARG A CA 1
ATOM 706 C C . ARG A 1 91 ? -12.768 3.334 25.310 1.00 70.88 91 ARG A C 1
ATOM 708 O O . ARG A 1 91 ? -12.182 3.779 24.325 1.00 70.88 91 ARG A O 1
ATOM 715 N N . PHE A 1 92 ? -12.909 2.041 25.579 1.00 73.94 92 PHE A N 1
ATOM 716 C CA . PHE A 1 92 ? -12.519 0.971 24.676 1.00 73.94 92 PHE A CA 1
ATOM 717 C C . PHE A 1 92 ? -13.775 0.215 24.250 1.00 73.94 92 PHE A C 1
ATOM 719 O O . PHE A 1 92 ? -14.530 -0.239 25.109 1.00 73.94 92 PHE A O 1
ATOM 726 N N . GLU A 1 93 ? -13.998 0.090 22.947 1.00 73.69 93 GLU A N 1
ATOM 727 C CA . GLU A 1 93 ? -15.110 -0.673 22.377 1.00 73.69 93 GLU A CA 1
ATOM 728 C C . GLU A 1 93 ? -14.554 -1.692 21.387 1.00 73.69 93 GLU A C 1
ATOM 730 O O . GLU A 1 93 ? -13.739 -1.366 20.526 1.00 73.69 93 GLU A O 1
ATOM 735 N N . SER A 1 94 ? -14.954 -2.950 21.536 1.00 68.44 94 SER A N 1
ATOM 736 C CA . SER A 1 94 ? -14.618 -4.008 20.591 1.00 68.44 94 SER A CA 1
ATOM 737 C C . SER A 1 94 ? -15.624 -3.983 19.450 1.00 68.44 94 SER A C 1
ATOM 739 O O . SER A 1 94 ? -16.815 -4.194 19.681 1.00 68.44 94 SER A O 1
ATOM 741 N N . VAL A 1 95 ? -15.144 -3.737 18.236 1.00 70.31 95 VAL A N 1
ATOM 742 C CA . VAL A 1 95 ? -15.955 -3.829 17.022 1.00 70.31 95 VAL A CA 1
ATOM 743 C C . VAL A 1 95 ? -15.581 -5.103 16.282 1.00 70.31 95 VAL A C 1
ATOM 745 O O . VAL A 1 95 ? -14.401 -5.368 16.030 1.00 70.31 95 VAL A O 1
ATOM 748 N N . ASP A 1 96 ? -16.602 -5.869 15.913 1.00 65.56 96 ASP A N 1
ATOM 749 C CA . ASP A 1 96 ? -16.443 -7.043 15.067 1.00 65.56 96 ASP A CA 1
ATOM 750 C C . ASP A 1 96 ? -16.297 -6.610 13.603 1.00 65.56 96 ASP A C 1
ATOM 752 O O . ASP A 1 96 ? -17.144 -5.904 13.047 1.00 65.56 96 ASP A O 1
ATOM 756 N N . GLY A 1 97 ? -15.203 -7.039 12.970 1.00 67.00 97 GLY A N 1
ATOM 757 C CA . GLY A 1 97 ? -14.919 -6.789 11.557 1.00 67.00 97 GLY A CA 1
ATOM 758 C C . GLY A 1 97 ? -13.846 -5.729 11.285 1.00 67.00 97 GLY A C 1
ATOM 759 O O . GLY A 1 97 ? -13.026 -5.388 12.137 1.00 67.00 97 GLY A O 1
ATOM 760 N N . LEU A 1 98 ? -13.809 -5.251 10.035 1.00 70.19 98 LEU A N 1
ATOM 761 C CA . LEU A 1 98 ? -12.774 -4.342 9.544 1.00 70.19 98 LEU A CA 1
ATOM 762 C C . LEU A 1 98 ? -13.091 -2.884 9.878 1.00 70.19 98 LEU A C 1
ATOM 764 O O . LEU A 1 98 ? -13.990 -2.276 9.292 1.00 70.19 98 LEU A O 1
ATOM 768 N N . LEU A 1 99 ? -12.270 -2.282 10.733 1.00 74.19 99 LEU A N 1
ATOM 769 C CA . LEU A 1 99 ? -12.285 -0.843 10.943 1.00 74.19 99 LEU A CA 1
ATOM 770 C C . LEU A 1 99 ? -11.558 -0.121 9.801 1.00 74.19 99 LEU A C 1
ATOM 772 O O . LEU A 1 99 ? -10.332 -0.145 9.705 1.00 74.19 99 LEU A O 1
ATOM 776 N N . VAL A 1 100 ? -12.315 0.585 8.964 1.00 73.19 100 VAL A N 1
ATOM 777 C CA . VAL A 1 100 ? -11.747 1.487 7.954 1.00 73.19 100 VAL A CA 1
ATOM 778 C C . VAL A 1 100 ? -11.665 2.891 8.536 1.00 73.19 100 VAL A C 1
ATOM 780 O O . VAL A 1 100 ? -12.651 3.634 8.528 1.00 73.19 100 VAL A O 1
ATOM 783 N N . THR A 1 101 ? -10.485 3.270 9.024 1.00 79.56 101 THR A N 1
ATOM 784 C CA . THR A 1 101 ? -10.276 4.615 9.563 1.00 79.56 101 THR A CA 1
ATOM 785 C C . THR A 1 101 ? -10.107 5.652 8.439 1.00 79.56 101 THR A C 1
ATOM 787 O O . THR A 1 101 ? -9.787 5.299 7.290 1.00 79.56 101 THR A O 1
ATOM 790 N N . PRO A 1 102 ? -10.332 6.951 8.718 1.00 81.00 102 PRO A N 1
ATOM 791 C CA . PRO A 1 102 ? -10.098 8.019 7.747 1.00 81.00 102 PRO A CA 1
ATOM 792 C C . PRO A 1 102 ? -8.673 8.007 7.180 1.00 81.00 102 PRO A C 1
ATOM 794 O O . PRO A 1 102 ? -8.489 8.246 5.985 1.00 81.00 102 PRO A O 1
ATOM 797 N N . GLU A 1 103 ? -7.682 7.664 8.000 1.00 80.31 103 GLU A N 1
ATOM 798 C CA . GLU A 1 103 ? -6.275 7.550 7.615 1.00 80.31 103 GLU A CA 1
ATOM 799 C C . GLU A 1 103 ? -6.078 6.420 6.596 1.00 80.31 103 GLU A C 1
ATOM 801 O O . GLU A 1 103 ? -5.440 6.626 5.561 1.00 80.31 103 GLU A O 1
ATOM 806 N N . THR A 1 104 ? -6.687 5.247 6.823 1.00 76.75 104 THR A N 1
ATOM 807 C CA . THR A 1 104 ? -6.638 4.125 5.869 1.00 76.75 104 THR A CA 1
ATOM 808 C C . THR A 1 104 ? -7.272 4.506 4.532 1.00 76.75 104 THR A C 1
ATOM 810 O O . THR A 1 104 ? -6.728 4.199 3.469 1.00 76.75 104 THR A O 1
ATOM 813 N N . ARG A 1 105 ? -8.398 5.232 4.563 1.00 81.75 105 ARG A N 1
ATOM 814 C CA . ARG A 1 105 ? -9.057 5.735 3.349 1.00 81.75 105 ARG A CA 1
ATOM 815 C C . ARG A 1 105 ? -8.162 6.713 2.589 1.00 81.75 105 ARG A C 1
ATOM 817 O O . ARG A 1 105 ? -8.063 6.613 1.368 1.00 81.75 105 ARG A O 1
ATOM 824 N N . GLN A 1 106 ? -7.509 7.638 3.287 1.00 83.50 106 GLN A N 1
ATOM 825 C CA . GLN A 1 106 ? -6.597 8.604 2.672 1.00 83.50 106 GLN A CA 1
ATOM 826 C C . GLN A 1 106 ? -5.379 7.920 2.051 1.00 83.50 106 GLN A C 1
ATOM 828 O O . GLN A 1 106 ? -5.030 8.231 0.914 1.00 83.50 106 GLN A O 1
ATOM 833 N N . ALA A 1 107 ? -4.776 6.950 2.741 1.00 80.12 107 ALA A N 1
ATOM 834 C CA . ALA A 1 107 ? -3.665 6.170 2.205 1.00 80.12 107 ALA A CA 1
ATOM 835 C C . ALA A 1 107 ? -4.074 5.397 0.940 1.00 80.12 107 ALA A C 1
ATOM 837 O O . ALA A 1 107 ? -3.368 5.437 -0.068 1.00 80.12 107 ALA A O 1
ATOM 838 N N . LEU A 1 108 ? -5.249 4.758 0.954 1.00 78.25 108 LEU A N 1
ATOM 839 C CA . LEU A 1 108 ? -5.775 4.049 -0.212 1.00 78.25 108 LEU A CA 1
ATOM 840 C C . LEU A 1 108 ? -6.020 5.004 -1.389 1.00 78.25 108 LEU A C 1
ATOM 842 O O . LEU A 1 108 ? -5.580 4.729 -2.505 1.00 78.25 108 LEU A O 1
ATOM 846 N N . LEU A 1 109 ? -6.667 6.146 -1.140 1.00 82.25 109 LEU A N 1
ATOM 847 C CA . LEU A 1 109 ? -6.889 7.177 -2.156 1.00 82.25 109 LEU A CA 1
ATOM 848 C C . LEU A 1 109 ? -5.572 7.727 -2.707 1.00 82.25 109 LEU A C 1
ATOM 850 O O . LEU A 1 109 ? -5.480 7.945 -3.910 1.00 82.25 109 LEU A O 1
ATOM 854 N N . ALA A 1 110 ? -4.546 7.900 -1.873 1.00 82.56 110 ALA A N 1
ATOM 855 C CA . ALA A 1 110 ? -3.227 8.351 -2.303 1.00 82.56 110 ALA A CA 1
ATOM 856 C C . ALA A 1 110 ? -2.527 7.323 -3.202 1.00 82.56 110 ALA A C 1
ATOM 858 O O . ALA A 1 110 ? -1.960 7.702 -4.222 1.00 82.56 110 ALA A O 1
ATOM 859 N N . VAL A 1 111 ? -2.602 6.027 -2.881 1.00 75.56 111 VAL A N 1
ATOM 860 C CA . VAL A 1 111 ? -2.035 4.954 -3.722 1.00 75.56 111 VAL A CA 1
ATOM 861 C C . VAL A 1 111 ? -2.765 4.867 -5.064 1.00 75.56 111 VAL A C 1
ATOM 863 O O . VAL A 1 111 ? -2.131 4.784 -6.118 1.00 75.56 111 VAL A O 1
ATOM 866 N N . VAL A 1 112 ? -4.097 4.944 -5.037 1.00 74.19 112 VAL A N 1
ATOM 867 C CA . VAL A 1 112 ? -4.937 4.968 -6.242 1.00 74.19 112 VAL A CA 1
ATOM 868 C C . VAL A 1 112 ? -4.619 6.210 -7.083 1.00 74.19 112 VAL A C 1
ATOM 870 O O . VAL A 1 112 ? -4.316 6.085 -8.268 1.00 74.19 112 VAL A O 1
ATOM 873 N N . ALA A 1 113 ? -4.596 7.403 -6.486 1.00 74.81 113 ALA A N 1
ATOM 874 C CA . ALA A 1 113 ? -4.278 8.653 -7.173 1.00 74.81 113 ALA A CA 1
ATOM 875 C C . ALA A 1 113 ? -2.840 8.685 -7.703 1.00 74.81 113 ALA A C 1
ATOM 877 O O . ALA A 1 113 ? -2.621 9.136 -8.822 1.00 74.81 113 ALA A O 1
ATOM 878 N N . PHE A 1 114 ? -1.861 8.166 -6.963 1.00 74.56 114 PHE A N 1
ATOM 879 C CA . PHE A 1 114 ? -0.494 8.012 -7.454 1.00 74.56 114 PHE A CA 1
ATOM 880 C C . PHE A 1 114 ? -0.480 7.143 -8.714 1.00 74.56 114 PHE A C 1
ATOM 882 O O . PHE A 1 114 ? 0.121 7.522 -9.715 1.00 74.56 114 PHE A O 1
ATOM 889 N N . TYR A 1 115 ? -1.201 6.022 -8.721 1.00 70.12 115 TYR A N 1
ATOM 890 C CA . TYR A 1 115 ? -1.178 5.116 -9.862 1.00 70.12 115 TYR A CA 1
ATOM 891 C C . TYR A 1 115 ? -1.950 5.621 -11.090 1.00 70.12 115 TYR A C 1
ATOM 893 O O . TYR A 1 115 ? -1.429 5.597 -12.208 1.00 70.12 115 TYR A O 1
ATOM 901 N N . PHE A 1 116 ? -3.182 6.094 -10.899 1.00 67.94 116 PHE A N 1
ATOM 902 C CA . PHE A 1 116 ? -4.024 6.585 -11.993 1.00 67.94 116 PHE A CA 1
ATOM 903 C C . PHE A 1 116 ? -3.665 8.022 -12.409 1.00 67.94 116 PHE A C 1
ATOM 905 O O . PHE A 1 116 ? -3.782 8.362 -13.585 1.00 67.94 116 PHE A O 1
ATOM 912 N N . GLY A 1 117 ? -3.155 8.844 -11.489 1.00 63.44 117 GLY A N 1
ATOM 913 C CA . GLY A 1 117 ? -2.725 10.225 -11.734 1.00 63.44 117 GLY A CA 1
ATOM 914 C C . GLY A 1 117 ? -1.371 10.336 -12.439 1.00 63.44 117 GLY A C 1
ATOM 915 O O . GLY A 1 117 ? -1.230 11.160 -13.340 1.00 63.44 117 GLY A O 1
ATOM 916 N N . GLN A 1 118 ? -0.404 9.452 -12.150 1.00 56.53 118 GLN A N 1
ATOM 917 C CA . GLN A 1 118 ? 0.840 9.360 -12.942 1.00 56.53 118 GLN A CA 1
ATOM 918 C C . GLN A 1 118 ? 0.571 8.930 -14.399 1.00 56.53 118 GLN A C 1
ATOM 920 O O . GLN A 1 118 ? 1.382 9.193 -15.284 1.00 56.53 118 GLN A O 1
ATOM 925 N N . GLY A 1 119 ? -0.572 8.287 -14.674 1.00 48.59 119 GLY A N 1
ATOM 926 C CA . GLY A 1 119 ? -1.005 7.935 -16.029 1.00 48.59 119 GLY A CA 1
ATOM 927 C C . GLY A 1 119 ? -1.551 9.109 -16.852 1.00 48.59 119 GLY A C 1
ATOM 928 O O . GLY A 1 119 ? -1.562 9.010 -18.079 1.00 48.59 119 GLY A O 1
ATOM 929 N N . ALA A 1 120 ? -1.979 10.195 -16.198 1.00 47.78 120 ALA A N 1
ATOM 930 C CA . ALA A 1 120 ? -2.557 11.381 -16.836 1.00 47.78 120 ALA A CA 1
ATOM 931 C C . ALA A 1 120 ? -1.518 12.469 -17.167 1.00 47.78 120 ALA A C 1
ATOM 933 O O . ALA A 1 120 ? -1.778 13.317 -18.012 1.00 47.78 120 ALA A O 1
ATOM 934 N N . ALA A 1 121 ? -0.334 12.432 -16.546 1.00 48.75 121 ALA A N 1
ATOM 935 C CA . ALA A 1 121 ? 0.780 13.343 -16.827 1.00 48.75 121 ALA A CA 1
ATOM 936 C C . ALA A 1 121 ? 1.592 12.906 -18.066 1.00 48.75 121 ALA A C 1
ATOM 938 O O . ALA A 1 121 ? 2.817 12.769 -18.004 1.00 48.75 121 ALA A O 1
ATOM 939 N N . LYS A 1 122 ? 0.894 12.616 -19.167 1.00 41.19 122 LYS A N 1
ATOM 940 C CA . LYS A 1 122 ? 1.489 12.326 -20.473 1.00 41.19 122 LYS A CA 1
ATOM 941 C C . LYS A 1 122 ? 1.343 13.507 -21.411 1.00 41.19 122 LYS A C 1
ATOM 943 O O . LYS A 1 122 ? 0.224 14.056 -21.460 1.00 41.19 122 LYS A O 1
#

Sequence (122 aa):
MKHKAEERKERHAEHIRASERRHLSEASRVRAASVAGKWIRRGLVAAIVFAVILAPFIVTVFTDAATVLQYTEQTGGKLFGLFGPAKEAVRFESVDGLLVTPETRQALLAVVAFYFGQGAAK

Secondary structure (DSSP, 8-state):
--HHHHHHHHHHHHHHHHHHHHHHHHHHHHHHHSHHHHHHHHHHHH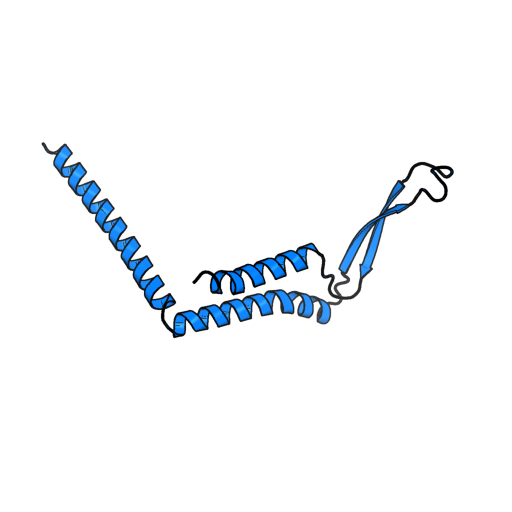HHHHHHHHHHHHHHHHS---EEEEEEEEE--TTTTTT-SPEEEEEEEEESS----HHHHHHHHHHHHHHHHTTT--

Foldseek 3Di:
DVVVVVVVVVVVVVVVVVVVVVVVVVVVVVVCVDPVVVVVVVVVLVVVLCCLVVVQQCCLVVDQDFDKDWDWDQPADPDHQPVHDGDTDIDIDTDRGDDDDPVNVVVSVVSVCVVVVVVVPD

Radius of gyration: 28.62 Å; chains: 1; bounding box: 80×41×62 Å

Organism: NCBI:txid415221

pLDDT: mean 72.41, std 9.52, range [41.19, 88.25]